Protein AF-A0AAX4NZY9-F1 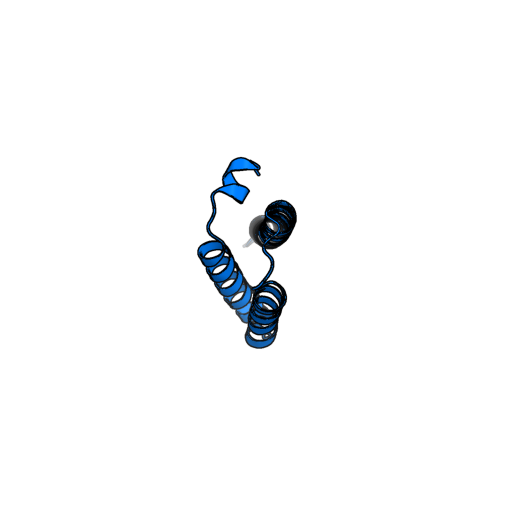(afdb_monomer_lite)

pLDDT: mean 84.13, std 12.42, range [48.78, 96.0]

Structure (mmCIF, N/CA/C/O backbone):
data_AF-A0AAX4NZY9-F1
#
_entry.id   AF-A0AAX4NZY9-F1
#
loop_
_atom_site.group_PDB
_atom_site.id
_atom_site.type_symbol
_atom_site.label_atom_id
_atom_site.label_alt_id
_atom_site.label_comp_id
_atom_site.label_asym_id
_atom_site.label_entity_id
_atom_site.label_seq_id
_atom_site.pdbx_PDB_ins_code
_atom_site.Cartn_x
_atom_site.Cartn_y
_atom_site.Cartn_z
_atom_site.occupancy
_atom_site.B_iso_or_equiv
_atom_site.auth_seq_id
_atom_site.auth_comp_id
_atom_site.auth_asym_id
_atom_site.auth_atom_id
_atom_site.pdbx_PDB_model_num
ATOM 1 N N . MET A 1 1 ? 10.313 9.931 10.264 1.00 59.88 1 MET A N 1
ATOM 2 C CA . MET A 1 1 ? 8.910 10.284 9.959 1.00 59.88 1 MET A CA 1
ATOM 3 C C . MET A 1 1 ? 8.235 10.703 11.245 1.00 59.88 1 MET A C 1
ATOM 5 O O . MET A 1 1 ? 8.455 10.052 12.256 1.00 59.88 1 MET A O 1
ATOM 9 N N . ASP A 1 2 ? 7.432 11.756 11.200 1.00 70.06 2 ASP A N 1
ATOM 10 C CA . ASP A 1 2 ? 6.575 12.146 12.316 1.00 70.06 2 ASP A CA 1
ATOM 11 C C . ASP A 1 2 ? 5.440 11.110 12.490 1.00 70.06 2 ASP A C 1
ATOM 13 O O . ASP A 1 2 ? 4.742 10.777 11.526 1.00 70.06 2 ASP A O 1
ATOM 17 N N . ALA A 1 3 ? 5.279 10.556 13.697 1.00 67.69 3 ALA A N 1
ATOM 18 C CA . ALA A 1 3 ? 4.274 9.527 13.990 1.00 67.69 3 ALA A CA 1
ATOM 19 C C . ALA A 1 3 ? 2.829 10.038 13.808 1.00 67.69 3 ALA A C 1
ATOM 21 O O . ALA A 1 3 ? 1.930 9.279 13.437 1.00 67.69 3 ALA A O 1
ATOM 22 N N . SER A 1 4 ? 2.610 11.343 13.987 1.00 72.06 4 SER A N 1
ATOM 23 C CA . SER A 1 4 ? 1.328 12.005 13.740 1.00 72.06 4 SER A CA 1
ATOM 24 C C . SER A 1 4 ? 0.956 11.962 12.256 1.00 72.06 4 SER A C 1
ATOM 26 O O . SER A 1 4 ? -0.191 11.682 11.902 1.00 72.06 4 SER A O 1
ATOM 28 N N . VAL A 1 5 ? 1.940 12.122 11.362 1.00 75.38 5 VAL A N 1
ATOM 29 C CA . VAL A 1 5 ? 1.724 12.037 9.906 1.00 75.38 5 VAL A CA 1
ATOM 30 C C . VAL A 1 5 ? 1.300 10.624 9.491 1.00 75.38 5 VAL A C 1
ATOM 32 O O . VAL A 1 5 ? 0.373 10.465 8.695 1.00 75.38 5 VAL A O 1
ATOM 35 N N . VAL A 1 6 ? 1.913 9.582 10.060 1.00 76.00 6 VAL A N 1
ATOM 36 C CA . VAL A 1 6 ? 1.551 8.179 9.774 1.00 76.00 6 VAL A CA 1
ATOM 37 C C . VAL A 1 6 ? 0.135 7.851 10.266 1.00 76.00 6 VAL A C 1
ATOM 39 O O . VAL A 1 6 ? -0.642 7.192 9.558 1.00 76.00 6 VAL A O 1
ATOM 42 N N . LYS A 1 7 ? -0.250 8.360 11.445 1.00 75.75 7 LYS A N 1
ATOM 43 C CA . LYS A 1 7 ? -1.628 8.250 11.948 1.00 75.75 7 LYS A CA 1
ATOM 44 C C . LYS A 1 7 ? -2.628 8.949 11.022 1.00 75.75 7 LYS A C 1
ATOM 46 O O . LYS A 1 7 ? -3.636 8.330 10.677 1.00 75.75 7 LYS A O 1
ATOM 51 N N . ALA A 1 8 ? -2.320 10.154 10.545 1.00 82.69 8 ALA A N 1
ATOM 52 C CA . ALA A 1 8 ? -3.224 10.968 9.729 1.00 82.69 8 ALA A CA 1
ATOM 53 C C . ALA A 1 8 ? -3.463 10.438 8.300 1.00 82.69 8 ALA A C 1
ATOM 55 O O . ALA A 1 8 ? -4.527 10.666 7.723 1.00 82.69 8 ALA A O 1
ATOM 56 N N . VAL A 1 9 ? -2.507 9.720 7.699 1.00 85.50 9 VAL A N 1
ATOM 57 C CA . VAL A 1 9 ? -2.664 9.228 6.318 1.00 85.50 9 VAL A CA 1
ATOM 58 C C . VAL A 1 9 ? -3.728 8.136 6.228 1.00 85.50 9 VAL A C 1
ATOM 60 O O . VAL A 1 9 ? -3.699 7.152 6.963 1.00 85.50 9 VAL A O 1
ATOM 63 N N . SER A 1 10 ? -4.662 8.258 5.284 1.00 90.94 10 SER A N 1
ATOM 64 C CA . SER A 1 10 ? -5.688 7.232 5.086 1.00 90.94 10 SER A CA 1
ATOM 65 C C . SER A 1 10 ? -5.089 5.925 4.552 1.00 90.94 10 SER A C 1
ATOM 67 O O . SER A 1 10 ? -4.200 5.924 3.695 1.00 90.94 10 SER A O 1
ATOM 69 N N . VAL A 1 11 ? -5.623 4.789 5.014 1.00 90.06 11 VAL A N 1
ATOM 70 C CA . VAL A 1 11 ? -5.214 3.450 4.544 1.00 90.06 11 VAL A CA 1
ATOM 71 C C . VAL A 1 11 ? -5.395 3.323 3.026 1.00 90.06 11 VAL A C 1
ATOM 73 O O . VAL A 1 11 ? -4.562 2.733 2.343 1.00 90.06 11 VAL A O 1
ATOM 76 N N . LEU A 1 12 ? -6.430 3.961 2.467 1.00 91.94 12 LEU A N 1
ATOM 77 C CA . LEU A 1 12 ? -6.678 3.983 1.025 1.00 91.94 12 LEU A CA 1
ATOM 78 C C . LEU A 1 12 ? -5.578 4.717 0.245 1.00 91.94 12 LEU A C 1
ATOM 80 O O . LEU A 1 12 ? -5.193 4.276 -0.840 1.00 91.94 12 LEU A O 1
ATOM 84 N N . LYS A 1 13 ? -5.072 5.839 0.774 1.00 92.00 13 LYS A N 1
ATOM 85 C CA . LYS A 1 13 ? -3.950 6.558 0.161 1.00 92.00 13 LYS A CA 1
ATOM 86 C C . LYS A 1 13 ? -2.692 5.695 0.185 1.00 92.00 13 LYS A C 1
ATOM 88 O O . LYS A 1 13 ? -2.072 5.525 -0.860 1.00 92.00 13 LYS A O 1
ATOM 93 N N . LEU A 1 14 ? -2.389 5.091 1.333 1.00 92.19 14 LEU A N 1
ATOM 94 C CA . LEU A 1 14 ? -1.245 4.197 1.499 1.00 92.19 14 LEU A CA 1
ATOM 95 C C . LEU A 1 14 ? -1.301 3.013 0.520 1.00 92.19 14 LEU A C 1
ATOM 97 O O . LEU A 1 14 ? -0.331 2.757 -0.180 1.00 92.19 14 LEU A O 1
ATOM 101 N N . TYR A 1 15 ? -2.464 2.371 0.37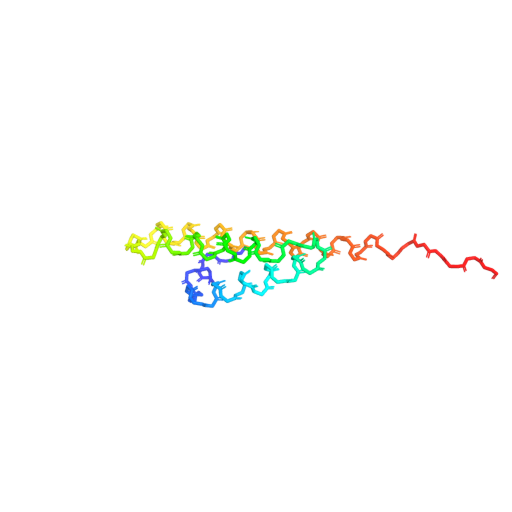6 1.00 93.88 15 TYR A N 1
ATOM 102 C CA . TYR A 1 15 ? -2.676 1.295 -0.596 1.00 93.88 15 TYR A CA 1
ATOM 103 C C . TYR A 1 15 ? -2.386 1.728 -2.042 1.00 93.88 15 TYR A C 1
ATOM 105 O O . TYR A 1 15 ? -1.690 1.036 -2.788 1.00 93.88 15 TYR A O 1
ATOM 113 N N . ARG A 1 16 ? -2.903 2.894 -2.453 1.00 95.00 16 ARG A N 1
ATOM 114 C CA . ARG A 1 16 ? -2.670 3.443 -3.799 1.00 95.00 16 ARG A CA 1
ATOM 115 C C . ARG A 1 16 ? -1.195 3.754 -4.027 1.00 95.00 16 ARG A C 1
ATOM 117 O O . ARG A 1 16 ? -0.678 3.452 -5.102 1.00 95.00 16 ARG A O 1
ATOM 124 N N . ASP A 1 17 ? -0.533 4.331 -3.031 1.00 93.50 17 ASP A N 1
ATOM 125 C CA . ASP A 1 17 ? 0.883 4.681 -3.105 1.00 93.50 17 ASP A CA 1
ATOM 126 C C . ASP A 1 17 ? 1.755 3.408 -3.179 1.00 93.50 17 ASP A C 1
ATOM 128 O O . ASP A 1 17 ? 2.620 3.318 -4.052 1.00 93.50 17 ASP A O 1
ATOM 132 N N . SER A 1 18 ? 1.437 2.354 -2.416 1.00 93.25 18 SER A N 1
ATOM 133 C CA . SER A 1 18 ? 2.082 1.034 -2.534 1.00 93.25 18 SER A CA 1
ATOM 134 C C . SER A 1 18 ? 1.887 0.386 -3.911 1.00 93.25 18 SER A C 1
ATOM 136 O O . SER A 1 18 ? 2.829 -0.173 -4.469 1.00 93.25 18 SER A O 1
ATOM 138 N N . LEU A 1 19 ? 0.693 0.482 -4.509 1.00 94.88 19 LEU A N 1
ATOM 139 C CA . LEU A 1 19 ? 0.443 -0.050 -5.855 1.00 94.88 19 LEU A CA 1
ATOM 140 C C . LEU A 1 19 ? 1.191 0.713 -6.953 1.00 94.88 19 LEU A C 1
ATOM 142 O O . LEU A 1 19 ? 1.651 0.097 -7.919 1.00 94.88 19 LEU A O 1
ATOM 146 N N . ARG A 1 20 ? 1.295 2.043 -6.833 1.00 93.81 20 ARG A N 1
ATOM 147 C CA . ARG A 1 20 ? 2.109 2.855 -7.749 1.00 93.81 20 ARG A CA 1
ATOM 148 C C . ARG A 1 20 ? 3.562 2.432 -7.659 1.00 93.81 20 ARG A C 1
ATOM 150 O O . ARG A 1 20 ? 4.174 2.173 -8.692 1.00 93.81 20 ARG A O 1
ATOM 157 N N . LEU A 1 21 ? 4.072 2.273 -6.440 1.00 90.75 21 LEU A N 1
ATOM 158 C CA . LEU A 1 21 ? 5.436 1.824 -6.238 1.00 90.75 21 LEU A CA 1
ATOM 159 C C . LEU A 1 21 ? 5.678 0.435 -6.850 1.00 90.75 21 LEU A C 1
ATOM 161 O O . LEU A 1 21 ? 6.614 0.266 -7.625 1.00 90.75 21 LEU A O 1
ATOM 165 N N . ALA A 1 22 ? 4.806 -0.536 -6.577 1.00 91.50 22 ALA A N 1
ATOM 166 C CA . ALA A 1 22 ? 4.903 -1.878 -7.152 1.00 91.50 22 ALA A CA 1
ATOM 167 C C . ALA A 1 22 ? 4.909 -1.861 -8.693 1.00 91.50 22 ALA A C 1
ATOM 169 O O . ALA A 1 22 ? 5.623 -2.642 -9.324 1.00 91.50 22 ALA A O 1
ATOM 170 N N . LYS A 1 23 ? 4.148 -0.945 -9.313 1.00 92.94 23 LYS A N 1
ATOM 171 C CA . LYS A 1 23 ? 4.180 -0.727 -10.765 1.00 92.94 23 LYS A CA 1
ATOM 172 C C . LYS A 1 23 ? 5.545 -0.219 -11.229 1.00 92.94 23 LYS A C 1
ATOM 174 O O . LYS A 1 23 ? 6.074 -0.771 -12.187 1.00 92.94 23 LYS A O 1
ATOM 179 N N . HIS A 1 24 ? 6.095 0.800 -10.570 1.00 89.56 24 HIS A N 1
ATOM 180 C CA . HIS A 1 24 ? 7.395 1.374 -10.929 1.00 89.56 24 HIS A CA 1
ATOM 181 C C . HIS A 1 24 ? 8.542 0.376 -10.747 1.00 89.56 24 HIS A C 1
ATOM 183 O O . HIS A 1 24 ? 9.326 0.189 -11.672 1.00 89.56 24 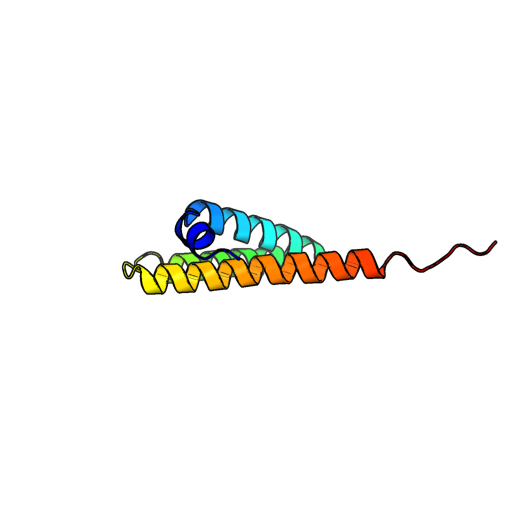HIS A O 1
ATOM 189 N N . LEU A 1 25 ? 8.586 -0.314 -9.605 1.00 85.62 25 LEU A N 1
ATOM 190 C CA . LEU A 1 25 ? 9.550 -1.380 -9.330 1.00 85.62 25 LEU A CA 1
ATOM 191 C C . LEU A 1 25 ? 9.478 -2.471 -10.391 1.00 85.62 25 LEU A C 1
ATOM 193 O O . LEU A 1 25 ? 10.456 -2.745 -11.079 1.00 85.62 25 LEU A O 1
ATOM 197 N N . GLY A 1 26 ? 8.291 -3.047 -10.572 1.00 87.12 26 GLY A N 1
ATOM 198 C CA . GLY A 1 26 ? 8.136 -4.174 -11.472 1.00 87.12 26 GLY A CA 1
ATOM 199 C C . GLY A 1 26 ? 8.327 -3.835 -12.944 1.00 87.12 26 GLY A C 1
ATOM 200 O O . GLY A 1 26 ? 8.645 -4.731 -13.714 1.00 87.12 26 GLY A O 1
ATOM 201 N N . ALA A 1 27 ? 8.160 -2.569 -13.342 1.00 88.12 27 ALA A N 1
ATOM 202 C CA . ALA A 1 27 ? 8.484 -2.139 -14.699 1.00 88.12 27 ALA A CA 1
ATOM 203 C C . ALA A 1 27 ? 9.994 -2.235 -14.974 1.00 88.12 27 ALA A C 1
ATOM 205 O O . ALA A 1 27 ? 10.378 -2.526 -16.100 1.00 88.12 27 ALA A O 1
ATOM 206 N N . LYS A 1 28 ? 10.840 -2.045 -13.950 1.00 82.62 28 LYS A N 1
ATOM 207 C CA . LYS A 1 28 ? 12.296 -2.217 -14.060 1.00 82.62 28 LYS A CA 1
ATOM 208 C C . LYS A 1 28 ? 12.732 -3.681 -13.968 1.00 82.62 28 LYS A C 1
ATOM 210 O O . LYS A 1 28 ? 13.680 -4.066 -14.638 1.00 82.62 28 LYS A O 1
ATOM 215 N N . SER A 1 29 ? 12.068 -4.490 -13.139 1.00 81.69 29 SER A N 1
ATOM 216 C CA . SER A 1 29 ? 12.459 -5.884 -12.850 1.00 81.69 29 SER A CA 1
ATOM 217 C C . SER A 1 29 ? 11.623 -6.963 -13.554 1.00 81.69 29 SER A C 1
ATOM 219 O O . SER A 1 29 ? 11.852 -8.148 -13.333 1.00 81.69 29 SER A O 1
ATOM 221 N N . GLY A 1 30 ? 10.632 -6.593 -14.370 1.00 87.00 30 GLY A N 1
ATOM 222 C CA . GLY A 1 30 ? 9.768 -7.528 -15.107 1.00 87.00 30 GLY A CA 1
ATOM 223 C C . GLY A 1 30 ? 8.727 -8.280 -14.262 1.00 87.00 30 GLY A C 1
ATOM 224 O O . GLY A 1 30 ? 8.035 -9.154 -14.772 1.00 87.00 30 GLY A O 1
ATOM 225 N N . ASN A 1 31 ? 8.570 -7.947 -12.976 1.00 88.88 31 ASN A N 1
ATOM 226 C CA . ASN A 1 31 ? 7.726 -8.675 -12.015 1.00 88.88 31 ASN A CA 1
ATOM 227 C C . ASN A 1 31 ? 6.557 -7.837 -11.449 1.00 88.88 31 ASN A C 1
ATOM 229 O O . ASN A 1 31 ? 6.078 -8.087 -10.341 1.00 88.88 31 ASN A O 1
ATOM 233 N N . THR A 1 32 ? 6.055 -6.851 -12.206 1.00 91.81 32 THR A N 1
ATOM 234 C CA . THR A 1 32 ? 4.972 -5.941 -11.770 1.00 91.81 32 THR A CA 1
ATOM 235 C C . THR A 1 32 ? 3.745 -6.650 -11.211 1.00 91.81 32 THR A C 1
ATOM 237 O O . THR A 1 32 ? 3.182 -6.195 -10.215 1.00 91.81 32 THR A O 1
ATOM 240 N N . LEU A 1 33 ? 3.292 -7.728 -11.855 1.00 92.00 33 LEU A N 1
ATOM 241 C CA . LEU A 1 33 ? 2.087 -8.437 -11.423 1.00 92.00 33 LEU A CA 1
ATOM 242 C C . LEU A 1 33 ? 2.283 -9.062 -10.041 1.00 92.00 33 LEU A C 1
ATOM 244 O O . LEU A 1 33 ? 1.464 -8.823 -9.157 1.00 92.00 33 LEU A O 1
ATOM 248 N N . ALA A 1 34 ? 3.409 -9.747 -9.832 1.00 91.94 34 ALA A N 1
ATOM 249 C CA . ALA A 1 34 ? 3.740 -10.371 -8.556 1.00 91.94 34 ALA A CA 1
ATOM 250 C C . ALA A 1 34 ? 3.781 -9.344 -7.414 1.00 91.94 34 ALA A C 1
ATOM 252 O O . ALA A 1 34 ? 3.114 -9.535 -6.398 1.00 91.94 34 ALA A O 1
ATOM 253 N N . LEU A 1 35 ? 4.464 -8.210 -7.621 1.00 91.12 35 LEU A N 1
ATOM 254 C CA . LEU A 1 35 ? 4.558 -7.145 -6.617 1.00 91.12 35 LEU A CA 1
ATOM 255 C C . LEU A 1 35 ? 3.192 -6.517 -6.304 1.00 91.12 35 LEU A C 1
ATOM 257 O O . LEU A 1 35 ? 2.859 -6.277 -5.144 1.00 91.12 35 LEU A O 1
ATOM 261 N N . LYS A 1 36 ? 2.365 -6.257 -7.325 1.00 94.06 36 LYS A N 1
ATOM 262 C CA . LYS A 1 36 ? 1.011 -5.717 -7.114 1.00 94.06 36 LYS A CA 1
ATOM 263 C C . LYS A 1 36 ? 0.113 -6.707 -6.380 1.00 94.06 36 LYS A C 1
ATOM 265 O O . LYS A 1 36 ? -0.706 -6.286 -5.562 1.00 94.06 36 LYS A O 1
ATOM 270 N N . ASP A 1 37 ? 0.238 -7.994 -6.677 1.00 95.38 37 ASP A N 1
ATOM 271 C CA . ASP A 1 37 ? -0.558 -9.034 -6.034 1.00 95.38 37 ASP A CA 1
ATOM 272 C C . ASP A 1 37 ? -0.128 -9.279 -4.596 1.00 95.38 37 ASP A C 1
ATOM 274 O O . ASP A 1 37 ? -0.977 -9.528 -3.746 1.00 95.38 37 ASP A O 1
ATOM 278 N N . GLU A 1 38 ? 1.155 -9.131 -4.285 1.00 92.56 38 GLU A N 1
ATOM 279 C CA . GLU A 1 38 ? 1.638 -9.139 -2.909 1.00 92.56 38 GLU A CA 1
ATOM 280 C C . GLU A 1 38 ? 1.067 -7.975 -2.096 1.00 92.56 38 GLU A C 1
ATOM 282 O O . GLU A 1 38 ? 0.450 -8.209 -1.059 1.00 92.56 38 GLU A O 1
ATOM 287 N N . VAL A 1 39 ? 1.115 -6.745 -2.624 1.00 93.06 39 VAL A N 1
ATOM 288 C CA . VAL A 1 39 ? 0.465 -5.585 -1.983 1.00 93.06 39 VAL A CA 1
ATOM 289 C C . VAL A 1 39 ? -1.026 -5.858 -1.750 1.00 93.06 39 VAL A C 1
ATOM 291 O O . VAL A 1 39 ? -1.538 -5.655 -0.652 1.00 93.06 39 VAL A O 1
ATOM 294 N N . ARG A 1 40 ? -1.746 -6.369 -2.755 1.00 95.62 40 ARG A N 1
ATOM 295 C CA . ARG A 1 40 ? -3.173 -6.708 -2.612 1.00 95.62 40 ARG A CA 1
ATOM 296 C C . ARG A 1 40 ? -3.420 -7.772 -1.549 1.00 95.62 40 ARG A C 1
ATOM 298 O O . ARG A 1 40 ? -4.371 -7.631 -0.783 1.00 95.62 40 ARG A O 1
ATOM 305 N N . ARG A 1 41 ? -2.606 -8.829 -1.518 1.00 96.00 41 ARG A N 1
ATOM 306 C CA . ARG A 1 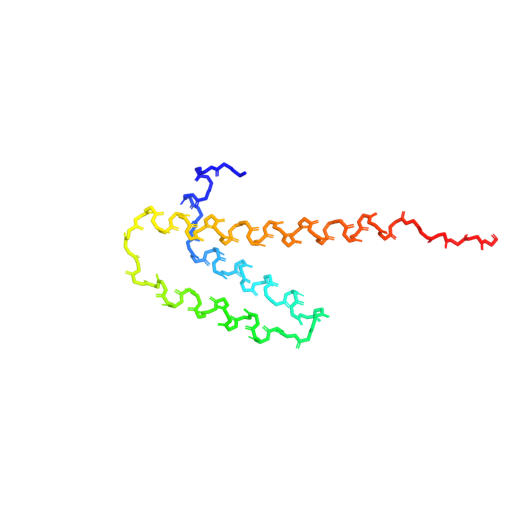41 ? -2.724 -9.922 -0.544 1.00 96.00 41 ARG A CA 1
ATOM 307 C C . ARG A 1 41 ? -2.524 -9.408 0.874 1.00 96.00 41 ARG A C 1
ATOM 309 O O . ARG A 1 41 ? -3.380 -9.669 1.709 1.00 96.00 41 ARG A O 1
ATOM 316 N N . THR A 1 42 ? -1.492 -8.605 1.116 1.00 92.81 42 THR A N 1
ATOM 317 C CA . THR A 1 42 ? -1.215 -8.034 2.441 1.00 92.81 42 THR A CA 1
ATOM 318 C C . THR A 1 42 ? -2.354 -7.144 2.935 1.00 92.81 42 THR A C 1
ATOM 320 O O . THR A 1 42 ? -2.791 -7.281 4.075 1.00 92.81 42 THR A O 1
ATOM 323 N N . PHE A 1 43 ? -2.894 -6.268 2.080 1.00 93.62 43 PHE A N 1
ATOM 324 C CA . PHE A 1 43 ? -4.011 -5.399 2.470 1.00 93.62 43 PHE A CA 1
ATOM 325 C C . PHE A 1 43 ? -5.313 -6.176 2.691 1.00 93.62 43 PHE A C 1
ATOM 327 O O . PHE A 1 43 ? -6.063 -5.851 3.605 1.00 93.62 43 PHE A O 1
ATOM 334 N N . ARG A 1 44 ? -5.581 -7.218 1.893 1.00 94.75 44 ARG A N 1
ATOM 335 C CA . ARG A 1 44 ? -6.751 -8.088 2.095 1.00 94.75 44 ARG A CA 1
ATOM 336 C C . ARG A 1 44 ? -6.637 -8.929 3.361 1.00 94.75 44 ARG A C 1
ATOM 338 O O . ARG A 1 44 ? -7.612 -9.025 4.089 1.00 94.75 44 ARG A O 1
ATOM 345 N N . ALA A 1 45 ? -5.466 -9.496 3.645 1.00 94.25 45 ALA A N 1
ATOM 346 C CA . ALA A 1 45 ? -5.251 -10.324 4.832 1.00 94.25 45 ALA A CA 1
ATOM 347 C C . ALA A 1 45 ? -5.529 -9.564 6.139 1.00 94.25 45 ALA A C 1
ATOM 349 O O . ALA A 1 45 ? -5.987 -10.157 7.108 1.00 94.25 45 ALA A O 1
ATOM 350 N N . ASN A 1 46 ? -5.306 -8.248 6.141 1.00 92.62 46 ASN A N 1
ATOM 351 C CA . ASN A 1 46 ? -5.477 -7.389 7.311 1.00 92.62 46 ASN A CA 1
ATOM 352 C C . ASN A 1 46 ? -6.719 -6.479 7.223 1.00 92.62 46 ASN A C 1
ATOM 354 O O . ASN A 1 46 ? -6.856 -5.553 8.017 1.00 92.62 46 ASN A O 1
ATOM 358 N N . MET A 1 47 ? -7.635 -6.704 6.270 1.00 92.81 47 MET A N 1
ATOM 359 C CA . MET A 1 47 ? -8.757 -5.782 6.011 1.00 92.81 47 MET A CA 1
ATOM 360 C C . MET A 1 47 ? -9.792 -5.700 7.141 1.00 92.81 47 MET A C 1
ATOM 362 O O . MET A 1 47 ? -10.595 -4.771 7.165 1.00 92.81 47 MET A O 1
ATOM 366 N N . HIS A 1 48 ? -9.788 -6.685 8.038 1.00 94.25 48 HIS A N 1
ATOM 367 C CA . HIS A 1 48 ? -10.686 -6.775 9.187 1.00 94.25 48 HIS A CA 1
ATOM 368 C C . HIS A 1 48 ? -9.992 -6.437 10.509 1.00 94.25 48 HIS A C 1
ATOM 370 O O . HIS A 1 48 ? -10.602 -6.603 11.560 1.00 94.25 48 HIS A O 1
ATOM 376 N N . GLU A 1 49 ? -8.732 -5.992 10.479 1.00 93.31 49 GLU A N 1
ATOM 377 C CA . GLU A 1 49 ? -8.075 -5.538 11.700 1.00 93.31 49 GLU A CA 1
ATOM 378 C C . GLU A 1 49 ? -8.769 -4.271 12.213 1.00 93.31 49 GLU A C 1
ATOM 380 O O . GLU A 1 49 ? -9.019 -3.329 11.457 1.00 93.31 49 GLU A O 1
ATOM 385 N N . THR A 1 50 ? -9.085 -4.263 13.505 1.00 93.69 50 THR A N 1
ATOM 386 C CA . THR A 1 50 ? -9.767 -3.157 14.189 1.00 93.69 50 THR A CA 1
ATOM 387 C C . THR A 1 50 ? -8.910 -2.542 15.286 1.00 93.69 50 THR A C 1
ATOM 389 O O . THR A 1 50 ? -9.246 -1.470 15.784 1.00 93.69 50 THR A O 1
ATOM 392 N N . ASP A 1 51 ? -7.814 -3.200 15.672 1.00 94.62 51 ASP A N 1
ATOM 393 C CA . ASP A 1 51 ? -6.881 -2.689 16.668 1.00 94.62 51 ASP A CA 1
ATOM 394 C C . ASP A 1 51 ? -6.108 -1.475 16.109 1.00 94.62 51 ASP A C 1
ATOM 396 O O . ASP A 1 51 ? -5.334 -1.610 15.149 1.00 94.62 51 ASP A O 1
ATOM 400 N N . PRO A 1 52 ? -6.292 -0.275 16.692 1.00 89.50 52 PRO A N 1
ATOM 401 C CA . PRO A 1 52 ? -5.669 0.946 16.196 1.00 89.50 52 PRO A CA 1
ATOM 402 C C . PRO A 1 52 ? -4.138 0.913 16.266 1.00 89.50 52 PRO A C 1
ATOM 404 O O . PRO A 1 52 ? -3.486 1.497 15.396 1.00 89.50 52 PRO A O 1
ATOM 407 N N . GLU A 1 53 ? -3.554 0.223 17.248 1.00 92.12 53 GLU A N 1
ATOM 408 C CA . GLU A 1 53 ? -2.101 0.147 17.402 1.00 92.12 53 GLU A CA 1
ATOM 409 C C . GLU A 1 53 ? -1.497 -0.802 16.365 1.00 92.12 53 GLU A C 1
ATOM 411 O O . GLU A 1 53 ? -0.527 -0.446 15.694 1.00 92.12 53 GLU A O 1
ATOM 416 N N . LYS A 1 54 ? -2.136 -1.948 16.097 1.00 92.75 54 LYS A N 1
ATOM 417 C CA . LYS A 1 54 ? -1.712 -2.823 14.990 1.00 92.75 54 LYS A CA 1
ATOM 418 C C . LYS A 1 54 ? -1.840 -2.145 13.632 1.00 92.75 54 LYS A C 1
ATOM 420 O O . LYS A 1 54 ? -0.929 -2.251 12.808 1.00 92.75 54 LYS A O 1
ATOM 425 N N . ILE A 1 55 ? -2.937 -1.425 13.386 1.00 91.31 55 ILE A N 1
ATOM 426 C CA . ILE A 1 55 ? -3.114 -0.640 12.154 1.00 91.31 55 ILE A CA 1
ATOM 427 C C . ILE A 1 55 ? -1.993 0.392 12.023 1.00 91.31 55 ILE A C 1
ATOM 429 O O . ILE A 1 55 ? -1.437 0.564 10.936 1.00 91.31 55 ILE A O 1
ATOM 433 N N . HIS A 1 56 ? -1.628 1.060 13.118 1.00 90.38 56 HIS A N 1
ATOM 434 C CA . HIS A 1 56 ? -0.519 2.003 13.126 1.00 90.38 56 HIS A CA 1
ATOM 435 C C . HIS A 1 56 ? 0.816 1.327 12.782 1.00 90.38 56 HIS A C 1
ATOM 437 O O . HIS A 1 56 ? 1.505 1.784 11.868 1.00 90.38 56 HIS A O 1
ATOM 443 N N . THR A 1 57 ? 1.148 0.202 13.418 1.00 91.81 57 THR A N 1
ATOM 444 C CA . THR A 1 57 ? 2.373 -0.557 13.121 1.00 91.81 57 THR A CA 1
ATOM 445 C C . THR A 1 57 ? 2.425 -1.015 11.662 1.00 91.81 57 THR A C 1
ATOM 447 O O . THR A 1 57 ? 3.457 -0.887 11.001 1.00 91.81 57 THR A O 1
ATOM 450 N N . MET A 1 58 ? 1.305 -1.498 11.116 1.00 92.88 58 MET A N 1
ATOM 451 C CA . MET A 1 58 ? 1.214 -1.893 9.707 1.00 92.88 58 MET A CA 1
ATOM 452 C C . MET A 1 58 ? 1.424 -0.710 8.759 1.00 92.88 58 MET A C 1
ATOM 454 O O . MET A 1 58 ? 2.130 -0.831 7.754 1.00 92.88 58 MET A O 1
ATOM 458 N N . LYS A 1 59 ? 0.855 0.455 9.085 1.00 91.44 59 LYS A N 1
ATOM 459 C CA . LYS A 1 59 ? 1.095 1.685 8.328 1.00 91.44 59 LYS A CA 1
ATOM 460 C C . LYS A 1 59 ? 2.567 2.072 8.364 1.00 91.44 59 LYS A C 1
ATOM 462 O O . LYS A 1 59 ? 3.135 2.340 7.309 1.00 91.44 59 LYS A O 1
ATOM 467 N N . GLU A 1 60 ? 3.194 2.079 9.538 1.00 91.81 60 GLU A N 1
ATOM 468 C CA . GLU A 1 60 ? 4.621 2.381 9.670 1.00 91.81 60 GLU A CA 1
ATOM 469 C C . GLU A 1 60 ? 5.489 1.435 8.837 1.00 91.81 60 GLU A C 1
ATOM 471 O O . GLU A 1 60 ? 6.396 1.893 8.142 1.00 91.81 60 GLU A O 1
ATOM 476 N N . ALA A 1 61 ? 5.199 0.131 8.861 1.00 89.56 61 ALA A N 1
ATOM 477 C CA . ALA A 1 61 ? 5.914 -0.855 8.056 1.00 89.56 61 ALA A CA 1
ATOM 478 C C . ALA A 1 61 ? 5.804 -0.545 6.554 1.00 89.56 61 ALA A C 1
ATOM 480 O O . ALA A 1 61 ? 6.813 -0.529 5.845 1.00 89.56 61 ALA A O 1
ATOM 481 N N . ALA A 1 62 ? 4.605 -0.211 6.073 1.00 88.81 62 ALA A N 1
ATOM 482 C CA . ALA A 1 62 ? 4.398 0.184 4.683 1.00 88.81 62 ALA A CA 1
ATOM 483 C C . ALA A 1 62 ? 5.124 1.497 4.332 1.00 88.81 62 ALA A C 1
ATOM 485 O O . ALA A 1 62 ? 5.758 1.579 3.280 1.00 88.81 62 ALA A O 1
ATOM 486 N N . PHE A 1 63 ? 5.096 2.506 5.211 1.00 87.19 63 PHE A N 1
ATOM 487 C CA . PHE A 1 63 ? 5.844 3.756 5.026 1.00 87.19 63 PHE A CA 1
ATOM 488 C C . PHE A 1 63 ? 7.352 3.530 4.964 1.00 87.19 63 PHE A C 1
ATOM 490 O O . PHE A 1 63 ? 8.012 4.112 4.105 1.00 87.19 63 PHE A O 1
ATOM 497 N N . ARG A 1 64 ? 7.897 2.676 5.837 1.00 87.69 64 ARG A N 1
ATOM 498 C CA . ARG A 1 64 ? 9.310 2.279 5.792 1.00 87.69 64 ARG A CA 1
ATOM 499 C C . ARG A 1 64 ? 9.637 1.573 4.479 1.00 87.69 64 ARG A C 1
ATOM 501 O O . ARG A 1 64 ? 10.640 1.908 3.862 1.00 87.69 64 ARG A O 1
ATOM 508 N N . GLY A 1 65 ? 8.768 0.681 3.999 1.00 85.50 65 GLY A N 1
ATOM 509 C CA . GLY A 1 65 ? 8.920 0.045 2.686 1.00 85.50 65 GLY A CA 1
ATOM 510 C C . GLY A 1 65 ? 8.975 1.054 1.530 1.00 85.50 65 GLY A C 1
ATOM 511 O O . GLY A 1 65 ? 9.874 0.984 0.693 1.00 85.50 65 GLY A O 1
ATOM 512 N N . LEU A 1 66 ? 8.061 2.033 1.514 1.00 83.12 66 LEU A N 1
ATOM 513 C CA . LEU A 1 66 ? 8.054 3.119 0.523 1.00 83.12 66 LEU A CA 1
ATOM 514 C C . LEU A 1 66 ? 9.318 3.992 0.617 1.00 83.12 66 LEU A C 1
ATOM 516 O O . LEU A 1 66 ? 9.929 4.313 -0.401 1.00 83.12 66 LEU A O 1
ATOM 520 N N . GLY A 1 67 ? 9.714 4.366 1.836 1.00 84.56 67 GLY A N 1
ATOM 521 C CA . GLY A 1 67 ? 10.884 5.203 2.097 1.00 84.56 67 GLY A CA 1
ATOM 522 C C . GLY A 1 67 ? 12.192 4.525 1.698 1.00 84.56 67 GLY A C 1
ATOM 523 O O . GLY A 1 67 ? 13.008 5.141 1.018 1.00 84.56 67 GLY A O 1
ATOM 524 N N . ASN A 1 68 ? 12.354 3.243 2.037 1.00 84.88 68 ASN A N 1
ATOM 525 C CA . ASN A 1 68 ? 13.523 2.453 1.650 1.00 84.88 68 ASN A CA 1
ATOM 526 C C . ASN A 1 68 ? 13.689 2.411 0.132 1.00 84.88 68 ASN A C 1
ATOM 528 O O . ASN A 1 68 ? 14.803 2.565 -0.360 1.00 84.88 68 ASN A O 1
ATOM 532 N N . TYR A 1 69 ? 12.596 2.264 -0.622 1.00 81.19 69 TYR A N 1
ATOM 533 C CA . TYR A 1 69 ? 12.678 2.333 -2.076 1.00 81.19 69 TYR A CA 1
ATOM 534 C C . TYR A 1 69 ? 13.170 3.694 -2.571 1.00 81.19 69 TYR A C 1
ATOM 536 O O . TYR A 1 69 ? 14.107 3.739 -3.362 1.00 81.19 69 TYR A O 1
ATOM 544 N N . ILE A 1 70 ? 12.547 4.789 -2.121 1.00 82.44 70 ILE A N 1
ATOM 545 C CA . ILE A 1 70 ? 12.909 6.141 -2.573 1.00 82.44 70 ILE A CA 1
ATOM 546 C C . ILE A 1 70 ? 14.379 6.420 -2.265 1.00 82.44 70 ILE A C 1
ATOM 548 O O . ILE A 1 70 ? 15.088 6.963 -3.102 1.00 82.44 70 ILE A O 1
ATOM 552 N N . PHE A 1 71 ? 14.846 6.005 -1.089 1.00 82.00 71 PHE A N 1
ATOM 553 C CA . PHE A 1 71 ? 16.234 6.160 -0.682 1.00 82.00 71 PHE A CA 1
ATOM 554 C C . PHE A 1 71 ? 17.202 5.364 -1.568 1.00 82.00 71 PHE A C 1
ATOM 556 O O . PHE A 1 71 ? 18.174 5.927 -2.062 1.00 82.00 71 PHE A O 1
ATOM 563 N N . VAL A 1 72 ? 16.924 4.079 -1.819 1.00 82.25 72 VAL A N 1
ATOM 564 C CA . VAL A 1 72 ? 17.750 3.239 -2.707 1.00 82.25 72 VAL A CA 1
ATOM 565 C C . VAL A 1 72 ? 17.765 3.792 -4.132 1.00 82.25 72 VAL A C 1
ATOM 567 O O . VAL A 1 72 ? 18.804 3.811 -4.785 1.00 82.25 72 VAL A O 1
ATOM 570 N N . GLU A 1 73 ? 16.620 4.248 -4.625 1.00 79.38 73 GLU A N 1
ATOM 571 C CA . GLU A 1 73 ? 16.488 4.841 -5.952 1.00 79.38 73 GLU A CA 1
ATOM 572 C C . GLU A 1 73 ? 17.247 6.177 -6.056 1.00 79.38 73 GLU A C 1
ATOM 574 O O . GLU A 1 73 ? 17.941 6.405 -7.044 1.00 79.38 73 GLU A O 1
ATOM 579 N N . ALA A 1 74 ? 17.192 7.023 -5.022 1.00 79.12 74 ALA A N 1
ATOM 580 C CA . ALA A 1 74 ? 17.960 8.265 -4.952 1.00 79.12 74 ALA A CA 1
ATOM 581 C C . ALA A 1 74 ? 19.474 8.005 -4.921 1.00 79.12 74 ALA A C 1
ATOM 583 O O . ALA A 1 74 ? 20.216 8.675 -5.632 1.00 79.12 74 ALA A O 1
ATOM 584 N N . GLN A 1 75 ? 19.933 6.999 -4.165 1.00 80.56 75 GLN A N 1
ATOM 585 C CA . GLN A 1 75 ? 21.343 6.596 -4.182 1.00 80.56 75 GLN A CA 1
ATOM 586 C C . GLN A 1 75 ? 21.789 6.093 -5.554 1.00 80.56 75 GLN A C 1
ATOM 588 O O . GLN A 1 75 ? 22.887 6.420 -5.992 1.00 80.56 75 GLN A O 1
ATOM 593 N N . LYS A 1 76 ? 20.945 5.323 -6.252 1.00 78.62 76 LYS A N 1
ATOM 594 C CA . LYS A 1 76 ? 21.252 4.878 -7.617 1.00 78.62 76 LYS A CA 1
ATOM 595 C C . LYS A 1 76 ? 21.413 6.055 -8.571 1.00 78.62 76 LYS A C 1
ATOM 597 O O . LYS A 1 76 ? 22.346 6.026 -9.356 1.00 78.62 76 LYS A O 1
ATOM 602 N N . MET A 1 77 ? 20.543 7.066 -8.486 1.00 72.44 77 MET A N 1
ATOM 603 C CA . MET A 1 77 ? 20.649 8.268 -9.321 1.00 72.44 77 MET A CA 1
ATOM 604 C C . MET A 1 77 ? 21.904 9.088 -8.997 1.00 72.44 77 MET A C 1
ATOM 606 O O . MET A 1 77 ? 22.630 9.446 -9.918 1.00 72.44 77 MET A O 1
ATOM 610 N N . ALA A 1 78 ? 22.198 9.307 -7.711 1.00 75.00 78 ALA A N 1
ATOM 611 C CA . ALA A 1 78 ? 23.388 10.040 -7.271 1.00 75.00 78 ALA A CA 1
ATOM 612 C C . ALA A 1 78 ? 24.703 9.312 -7.611 1.00 75.00 78 ALA A C 1
ATOM 614 O O . ALA A 1 78 ? 25.717 9.952 -7.850 1.00 75.00 78 ALA A O 1
ATOM 615 N N . GLY A 1 79 ? 24.695 7.976 -7.666 1.00 63.25 79 GLY A N 1
ATOM 616 C CA . GLY A 1 79 ? 25.850 7.173 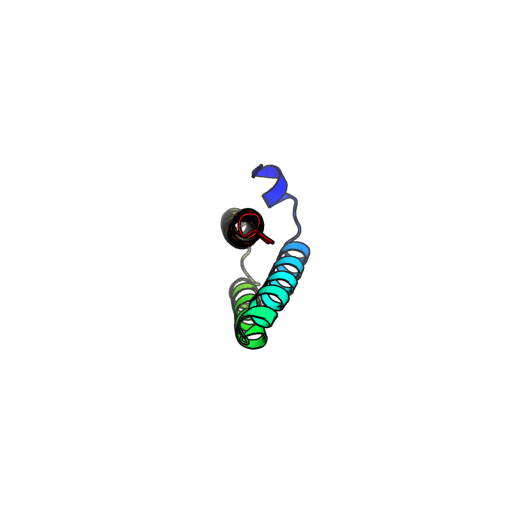-8.080 1.00 63.25 79 GLY A CA 1
ATOM 617 C C . GLY A 1 79 ? 26.066 7.080 -9.596 1.00 63.25 79 GLY A C 1
ATOM 618 O O . GLY A 1 79 ? 27.083 6.541 -10.018 1.00 63.25 79 GLY A O 1
ATOM 619 N N . THR A 1 80 ? 25.131 7.570 -10.419 1.00 57.03 80 THR A N 1
ATOM 620 C CA . THR A 1 80 ? 25.264 7.622 -11.892 1.00 57.03 80 THR A CA 1
ATOM 621 C C . THR A 1 80 ? 25.842 8.941 -12.419 1.00 57.03 80 THR A C 1
ATOM 623 O O . THR A 1 80 ? 26.032 9.065 -13.626 1.00 57.03 80 THR A O 1
ATOM 626 N N . GLU A 1 81 ? 26.160 9.904 -11.551 1.00 54.06 81 GLU A N 1
ATOM 627 C CA . GLU A 1 81 ? 26.785 11.185 -11.915 1.00 54.06 81 GLU A CA 1
ATOM 628 C C . GLU A 1 81 ? 28.319 11.158 -11.741 1.00 54.06 81 GLU A C 1
ATOM 630 O O . GLU A 1 81 ? 28.876 12.059 -11.132 1.00 54.06 81 GLU A O 1
ATOM 635 N N . ASP A 1 82 ? 29.021 10.127 -12.239 1.00 51.56 82 ASP A N 1
ATOM 636 C CA . ASP A 1 82 ? 30.502 10.130 -12.275 1.00 51.56 82 ASP A CA 1
ATOM 637 C C . ASP A 1 82 ? 31.092 9.177 -13.341 1.00 51.56 82 ASP A C 1
ATOM 639 O O . ASP A 1 82 ? 31.867 8.256 -13.076 1.00 51.56 82 ASP A O 1
ATOM 643 N N . SER A 1 83 ? 30.681 9.333 -14.602 1.00 48.78 83 SER A N 1
ATOM 644 C CA . SER A 1 83 ? 31.392 8.721 -15.737 1.00 48.78 83 SER A CA 1
ATOM 645 C C . SER A 1 83 ? 31.372 9.669 -16.939 1.00 48.78 83 SER A C 1
ATOM 647 O O . SER A 1 83 ? 30.334 9.869 -17.566 1.00 48.78 83 SER A O 1
ATOM 649 N N . GLU A 1 84 ? 32.535 10.280 -17.174 1.00 57.19 84 GLU A N 1
ATOM 650 C CA . GLU A 1 84 ? 32.896 11.324 -18.147 1.00 57.19 84 GLU A CA 1
ATOM 651 C C . GLU A 1 84 ? 32.460 11.074 -19.608 1.00 57.19 84 GLU A C 1
ATOM 653 O O . GLU A 1 84 ? 32.192 9.940 -20.012 1.00 57.19 84 GLU A O 1
ATOM 658 N N . PRO A 1 85 ? 32.633 12.090 -20.475 1.00 53.50 85 PRO A N 1
ATOM 659 C CA . PRO A 1 85 ? 33.337 11.847 -21.721 1.00 53.50 85 PRO A CA 1
ATOM 660 C C . PRO A 1 85 ? 34.629 12.669 -21.757 1.00 53.50 85 PRO A C 1
ATOM 662 O O . PRO A 1 85 ? 34.621 13.877 -21.986 1.00 53.50 85 PRO A O 1
ATOM 665 N N . THR A 1 86 ? 35.752 11.987 -21.557 1.00 51.50 86 THR A N 1
ATOM 666 C CA . THR A 1 86 ? 37.059 12.422 -22.041 1.00 51.50 86 THR A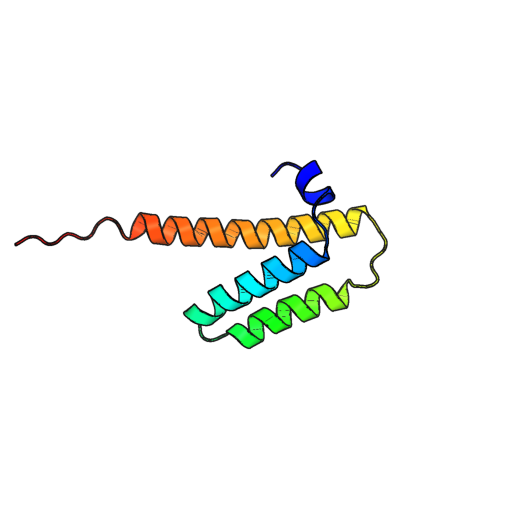 CA 1
ATOM 667 C C . THR A 1 86 ? 37.044 12.313 -23.571 1.00 51.50 86 THR A C 1
ATOM 669 O O . THR A 1 86 ? 36.931 11.216 -24.122 1.00 51.50 86 THR A O 1
ATOM 672 N N . THR A 1 87 ? 37.127 13.436 -24.285 1.00 51.78 87 THR A N 1
ATOM 673 C CA . THR A 1 87 ? 37.613 13.506 -25.676 1.00 51.78 87 THR A CA 1
ATOM 674 C C . THR A 1 87 ? 38.276 14.854 -25.900 1.00 51.78 87 THR A C 1
ATOM 676 O O . THR A 1 87 ? 37.667 15.872 -25.506 1.00 51.78 87 THR A O 1
#

Secondary structure (DSSP, 8-state):
--HHHHHHS-HHHHHHHHHHHHHHHHHHHS-HHHHHHHHHHHHHHTTT---HHHHHHHHHHHHHHHHHHHHHHHHHHHTTS------

InterPro domains:
  IPR008011 Complex 1 LYR protein domain [PF05347] (10-57)

Foldseek 3Di:
DPLVVLLPDDPVNLLVLQLVVLCVVCVVVVCSVVSNVVSVVVCVVCVPPPDSVVVSVVSVVSVVVSVVVVVVVVVVVVVVPDDDDDD

Organism: NCBI:txid1461544

Radius of gyration: 16.51 Å; chains: 1; bounding box: 48×24×43 Å

Sequence (87 aa):
MDASVVKAVSVLKLYRDSLRLAKHLGAKSGNTLALKDEVRRTFRANMHETDPEKIHTMKEAAFRGLGNYIFVEAQKMAGTEDSEPTT